Protein AF-A0A0Q3VGJ0-F1 (afdb_monomer)

Secondary structure (DSSP, 8-state):
-PPPEEE-TTT--EEETTSSEEE-TTT--EEEHHHHHHHHHHH-B--TT-TTHHHH-TTSBS--HHHHTSS--HHHHHHHHHHHH---HHHHHHHHHHHHGGG-

InterPro domains:
  IPR011011 Zinc finger, FYVE/PHD-type [SSF57903] (6-78)

Radius of gyration: 17.53 Å; Cα contacts (8 Å, |Δi|>4): 148; chains: 1; bounding box: 48×36×39 Å

pLDDT: mean 83.83, std 13.88, range [40.88, 96.5]

Sequence (104 aa):
MGIDYYSCEICNEAFPDVVHYGHCGNCESTLCGSCFDEMREKNGELGEGHHRASWYGEEAPNCCDLCDGTKLDLGEFVTFLVEKIGKPREEFEAEFKERMVIVE

Foldseek 3Di:
DDWDWDAQPVPRDIDTPPDDWFAALPPRGTHDNVQQVVLCVVQNFCAPPHPSCVPTHRSGRNGGCCRVVVDPDVVVVLVVCCVPVVDDSVVVVVVVVVVVVVVD

Structure (mmCIF, N/CA/C/O backbone):
data_AF-A0A0Q3VGJ0-F1
#
_entry.id   AF-A0A0Q3VGJ0-F1
#
loop_
_atom_site.group_PDB
_atom_site.id
_atom_site.type_symbol
_atom_site.label_atom_id
_atom_site.label_alt_id
_atom_site.label_comp_id
_atom_site.label_asym_id
_atom_site.label_entity_id
_atom_site.label_seq_id
_atom_site.pdbx_PDB_ins_code
_atom_site.Cartn_x
_atom_site.Cartn_y
_atom_site.Cartn_z
_atom_site.occupancy
_atom_site.B_iso_or_equiv
_atom_site.auth_seq_id
_atom_site.auth_comp_id
_atom_site.auth_asym_id
_atom_site.auth_atom_id
_atom_site.pdbx_PDB_model_num
ATOM 1 N N . MET A 1 1 ? 4.205 -27.807 -6.036 1.00 63.41 1 MET A N 1
ATOM 2 C CA . MET A 1 1 ? 4.497 -26.439 -5.565 1.00 63.41 1 MET A CA 1
ATOM 3 C C . MET A 1 1 ? 3.147 -25.781 -5.335 1.00 63.41 1 MET A C 1
ATOM 5 O O . MET A 1 1 ? 2.288 -25.960 -6.191 1.00 63.41 1 MET A O 1
ATOM 9 N N . GLY A 1 2 ? 2.909 -25.222 -4.145 1.00 82.56 2 GLY A N 1
ATOM 10 C CA . GLY A 1 2 ? 1.657 -24.524 -3.821 1.00 82.56 2 GLY A CA 1
ATOM 11 C C . GLY A 1 2 ? 1.633 -23.130 -4.447 1.00 82.56 2 GLY A C 1
ATOM 12 O O . GLY A 1 2 ? 2.673 -22.669 -4.904 1.00 82.56 2 GLY A O 1
ATOM 13 N N . ILE A 1 3 ? 0.452 -22.518 -4.504 1.00 85.94 3 ILE A N 1
ATOM 14 C CA . ILE A 1 3 ? 0.279 -21.097 -4.828 1.00 85.94 3 ILE A CA 1
ATOM 15 C C . ILE A 1 3 ? 0.086 -20.393 -3.491 1.00 85.94 3 ILE A C 1
ATOM 17 O O . ILE A 1 3 ? -0.825 -20.781 -2.749 1.00 85.94 3 ILE A O 1
ATOM 21 N N . ASP A 1 4 ? 0.931 -19.412 -3.194 1.00 92.62 4 ASP A N 1
ATOM 22 C CA . ASP A 1 4 ? 0.771 -18.579 -2.008 1.00 92.62 4 ASP A CA 1
ATOM 23 C C . ASP A 1 4 ? -0.146 -17.396 -2.342 1.00 92.62 4 ASP A C 1
ATOM 25 O O . ASP A 1 4 ? -0.324 -17.014 -3.499 1.00 92.62 4 ASP A O 1
ATOM 29 N N . TYR A 1 5 ? -0.808 -16.852 -1.325 1.00 94.00 5 TYR A N 1
ATOM 30 C CA . TYR A 1 5 ? -1.738 -15.738 -1.485 1.00 94.00 5 TYR A CA 1
ATOM 31 C C . TYR A 1 5 ? -1.311 -14.588 -0.586 1.00 94.00 5 TYR A C 1
ATOM 33 O O . TYR A 1 5 ? -0.973 -14.792 0.582 1.00 94.00 5 TYR A O 1
ATOM 41 N N . TYR A 1 6 ? -1.398 -13.381 -1.126 1.00 93.94 6 TYR A N 1
ATOM 42 C CA . TYR A 1 6 ? -1.216 -12.129 -0.410 1.00 93.94 6 TYR A CA 1
ATOM 43 C C . TYR A 1 6 ? -2.545 -11.389 -0.291 1.00 93.94 6 TYR A C 1
ATOM 45 O O . TYR A 1 6 ? -3.498 -11.671 -1.017 1.00 93.94 6 TYR A O 1
ATOM 53 N N . SER A 1 7 ? -2.604 -10.434 0.634 1.00 95.00 7 SER A N 1
ATOM 54 C CA . SER A 1 7 ? -3.717 -9.494 0.764 1.00 95.00 7 SER A CA 1
ATOM 55 C C . SER A 1 7 ? -3.232 -8.107 0.376 1.00 95.00 7 SER A C 1
ATOM 57 O O . SER A 1 7 ? -2.197 -7.662 0.864 1.00 95.00 7 SER A O 1
ATOM 59 N N . CYS A 1 8 ? -3.981 -7.417 -0.480 1.00 95.06 8 CYS A N 1
ATOM 60 C CA . CYS A 1 8 ? -3.710 -6.020 -0.790 1.00 95.06 8 CYS A CA 1
ATOM 61 C C . CYS A 1 8 ? -4.063 -5.156 0.421 1.00 95.06 8 CYS A C 1
ATOM 63 O O . CYS A 1 8 ? -5.201 -5.184 0.880 1.00 95.06 8 CYS A O 1
ATOM 65 N N . GLU A 1 9 ? -3.129 -4.353 0.915 1.00 92.50 9 GLU A N 1
ATOM 66 C CA . GLU A 1 9 ? -3.350 -3.490 2.087 1.00 92.50 9 GLU A CA 1
ATOM 67 C C . GLU A 1 9 ? -4.208 -2.254 1.768 1.00 92.50 9 GLU A C 1
ATOM 69 O O . GLU A 1 9 ? -4.668 -1.556 2.668 1.00 92.50 9 GLU A O 1
ATOM 74 N N . ILE A 1 10 ? -4.472 -1.993 0.482 1.00 92.69 10 ILE A N 1
ATOM 75 C CA . ILE A 1 10 ? -5.366 -0.915 0.051 1.00 92.69 10 ILE A CA 1
ATOM 76 C C . ILE A 1 10 ? -6.780 -1.442 -0.144 1.00 92.69 10 ILE A C 1
ATOM 78 O O . ILE A 1 10 ? -7.690 -0.990 0.545 1.00 92.69 10 ILE A O 1
ATOM 82 N N . CYS A 1 11 ? -7.021 -2.382 -1.060 1.00 92.75 11 CYS A N 1
ATOM 83 C CA . CYS A 1 11 ? -8.382 -2.856 -1.335 1.00 92.75 11 CYS A CA 1
ATOM 84 C C . CYS A 1 11 ? -8.847 -4.018 -0.438 1.00 92.75 11 CYS A C 1
ATOM 86 O O . CYS A 1 11 ? -10.036 -4.324 -0.445 1.00 92.75 11 CYS A O 1
ATOM 88 N N . ASN A 1 12 ? -7.959 -4.624 0.363 1.00 92.19 12 ASN A N 1
ATOM 89 C CA . ASN A 1 12 ? -8.215 -5.822 1.180 1.00 92.19 12 ASN A CA 1
ATOM 90 C C . ASN A 1 12 ? -8.614 -7.075 0.379 1.00 92.19 12 ASN A C 1
ATOM 92 O O . ASN A 1 12 ? -9.132 -8.037 0.948 1.00 92.19 12 ASN A O 1
ATOM 96 N N . GLU A 1 13 ? -8.373 -7.090 -0.934 1.00 93.31 13 GLU A N 1
ATOM 97 C CA . GLU A 1 13 ? -8.582 -8.280 -1.757 1.00 93.31 13 GLU A CA 1
ATOM 98 C C . GLU A 1 13 ? -7.383 -9.227 -1.669 1.00 93.31 13 GLU A C 1
ATOM 100 O O . GLU A 1 13 ? -6.225 -8.798 -1.667 1.00 93.31 13 GLU A O 1
ATOM 105 N N . ALA A 1 14 ? -7.673 -10.528 -1.631 1.00 94.81 14 ALA A N 1
ATOM 106 C CA . ALA A 1 14 ? -6.658 -11.567 -1.707 1.00 94.81 14 ALA A CA 1
ATOM 107 C C . ALA A 1 14 ? -6.292 -11.861 -3.168 1.00 94.81 14 ALA A C 1
ATOM 109 O O . ALA A 1 14 ? -7.174 -11.996 -4.018 1.00 94.81 14 ALA A O 1
ATOM 110 N N . PHE A 1 15 ? -5.003 -12.022 -3.453 1.00 93.81 15 PHE A N 1
ATOM 111 C CA . PHE A 1 15 ? -4.494 -12.330 -4.788 1.00 93.81 15 PHE A CA 1
ATOM 112 C C . PHE A 1 15 ? -3.318 -13.318 -4.716 1.00 93.81 15 PHE A C 1
ATOM 114 O O . PHE A 1 15 ? -2.620 -13.362 -3.702 1.00 93.81 15 PHE A O 1
ATOM 121 N N . PRO A 1 16 ? -3.107 -14.151 -5.749 1.00 92.94 16 PRO A N 1
ATOM 122 C CA . PRO A 1 16 ? -2.030 -15.136 -5.741 1.00 92.94 16 PRO A CA 1
ATOM 123 C C . PRO A 1 16 ? -0.658 -14.492 -6.008 1.00 92.94 16 PRO A C 1
ATOM 125 O O . PRO A 1 16 ? -0.546 -13.548 -6.782 1.00 92.94 16 PRO A O 1
ATOM 128 N N . ASP A 1 17 ? 0.405 -15.041 -5.429 1.00 90.06 17 ASP A N 1
ATOM 129 C CA . ASP A 1 17 ? 1.793 -14.568 -5.574 1.00 90.06 17 ASP A CA 1
ATOM 130 C C . ASP A 1 17 ? 2.359 -14.662 -7.004 1.00 90.06 17 ASP A C 1
ATOM 132 O O . ASP A 1 17 ? 3.400 -14.092 -7.315 1.00 90.06 17 ASP A O 1
ATOM 136 N N . VAL A 1 18 ? 1.668 -15.371 -7.897 1.00 90.94 18 VAL A N 1
ATOM 137 C CA . VAL A 1 18 ? 2.069 -15.545 -9.300 1.00 90.94 18 VAL A CA 1
ATOM 138 C C . VAL A 1 18 ? 1.533 -14.469 -10.252 1.00 90.94 18 VAL A C 1
ATOM 140 O O . VAL A 1 18 ? 1.844 -14.521 -11.443 1.00 90.94 18 VAL A O 1
ATOM 143 N N . VAL A 1 19 ? 0.685 -13.541 -9.789 1.00 91.38 19 VAL A N 1
ATOM 144 C CA . VAL A 1 19 ? 0.162 -12.454 -10.643 1.00 91.38 19 VAL A CA 1
ATOM 145 C C . VAL A 1 19 ? 1.019 -11.192 -10.562 1.00 91.38 19 VAL A C 1
ATOM 147 O O . VAL A 1 19 ? 1.970 -11.124 -9.798 1.00 91.38 19 VAL A O 1
ATOM 150 N N . HIS A 1 20 ? 0.693 -10.183 -11.371 1.00 93.56 20 HIS A N 1
ATOM 151 C CA . HIS A 1 20 ? 1.269 -8.845 -11.237 1.00 93.56 20 HIS A CA 1
ATOM 152 C C . HIS A 1 20 ? 0.866 -8.226 -9.894 1.00 93.56 20 HIS A C 1
ATOM 154 O O . HIS A 1 20 ? -0.325 -8.138 -9.581 1.00 93.56 20 HIS A O 1
ATOM 160 N N . TYR A 1 21 ? 1.857 -7.811 -9.111 1.00 94.56 21 TYR A N 1
ATOM 161 C CA . TYR A 1 21 ? 1.700 -7.109 -7.842 1.00 94.56 21 TYR A CA 1
ATOM 162 C C . TYR A 1 21 ? 2.984 -6.334 -7.526 1.00 94.56 21 TYR A C 1
ATOM 164 O O . TYR A 1 21 ? 4.012 -6.533 -8.174 1.00 94.56 21 TYR A O 1
ATOM 172 N N . GLY A 1 22 ? 2.940 -5.465 -6.521 1.00 94.38 22 GLY A N 1
ATOM 173 C CA . GLY A 1 22 ? 4.128 -4.744 -6.077 1.00 94.38 22 GLY A CA 1
ATOM 174 C C . GLY A 1 22 ? 3.978 -4.157 -4.682 1.00 94.38 22 GLY A C 1
ATOM 175 O O . GLY A 1 22 ? 3.035 -4.472 -3.954 1.00 94.38 22 GLY A O 1
ATOM 176 N N . HIS A 1 23 ? 4.919 -3.295 -4.309 1.00 95.69 23 HIS A N 1
ATOM 177 C CA . HIS A 1 23 ? 4.972 -2.673 -2.988 1.00 95.69 23 HIS A CA 1
ATOM 178 C C . HIS A 1 23 ? 4.934 -1.152 -3.085 1.00 95.69 23 HIS A C 1
ATOM 180 O O . HIS A 1 23 ? 5.420 -0.559 -4.047 1.00 95.69 23 HIS A O 1
ATOM 186 N N . CYS A 1 24 ? 4.392 -0.508 -2.054 1.00 95.31 24 CYS A N 1
ATOM 187 C CA . CYS A 1 24 ? 4.531 0.931 -1.879 1.00 95.31 24 CYS A CA 1
ATOM 188 C C . CYS A 1 24 ? 6.000 1.301 -1.615 1.00 95.31 24 CYS A C 1
ATOM 190 O O . CYS A 1 24 ? 6.597 0.813 -0.653 1.00 95.31 24 CYS A O 1
ATOM 192 N N . GLY A 1 25 ? 6.555 2.235 -2.392 1.00 94.44 25 GLY A N 1
ATOM 193 C CA . GLY A 1 25 ? 7.935 2.706 -2.242 1.00 94.44 25 GLY A CA 1
ATOM 194 C C . GLY A 1 25 ? 8.223 3.463 -0.936 1.00 94.44 25 GLY A C 1
ATOM 195 O O . GLY A 1 25 ? 9.386 3.742 -0.629 1.00 94.44 25 GLY A O 1
ATOM 196 N N . ASN A 1 26 ? 7.182 3.787 -0.156 1.00 93.44 26 ASN A N 1
ATOM 197 C CA . ASN A 1 26 ? 7.298 4.496 1.116 1.00 93.44 26 ASN A CA 1
ATOM 198 C C . ASN A 1 26 ? 7.077 3.616 2.360 1.00 93.44 26 ASN A C 1
ATOM 200 O O . ASN A 1 26 ? 7.911 3.642 3.268 1.00 93.44 26 ASN A O 1
ATOM 204 N N . CYS A 1 27 ? 5.981 2.856 2.423 1.00 92.75 27 CYS A N 1
ATOM 205 C CA . CYS A 1 27 ? 5.591 2.084 3.614 1.00 92.75 27 CYS A CA 1
ATOM 206 C C . CYS A 1 27 ? 5.680 0.564 3.444 1.00 92.75 27 CYS A C 1
ATOM 208 O O . CYS A 1 27 ? 5.290 -0.153 4.355 1.00 92.75 27 CYS A O 1
ATOM 210 N N . GLU A 1 28 ? 6.163 0.074 2.297 1.00 93.38 28 GLU A N 1
ATOM 211 C CA . GLU A 1 28 ? 6.304 -1.360 1.979 1.00 93.38 28 GLU A CA 1
ATOM 212 C C . GLU A 1 28 ? 4.990 -2.142 1.839 1.00 93.38 28 GLU A C 1
ATOM 214 O O . GLU A 1 28 ? 5.023 -3.327 1.505 1.00 93.38 28 GLU A O 1
ATOM 219 N N . SER A 1 29 ? 3.842 -1.480 2.021 1.00 93.81 29 SER A N 1
ATOM 220 C CA . SER A 1 29 ? 2.526 -2.103 1.897 1.00 93.81 29 SER A CA 1
ATOM 221 C C . SER A 1 29 ? 2.382 -2.885 0.600 1.00 93.81 29 SER A C 1
ATOM 223 O O . SER A 1 29 ? 2.746 -2.400 -0.477 1.00 93.81 29 SER A O 1
ATOM 225 N N . THR A 1 30 ? 1.818 -4.081 0.715 1.00 95.12 30 THR A N 1
ATOM 226 C CA . THR A 1 30 ? 1.601 -4.997 -0.404 1.00 95.12 30 THR A CA 1
ATOM 227 C C . THR A 1 30 ? 0.388 -4.559 -1.220 1.00 95.12 30 THR A C 1
ATOM 229 O O . THR A 1 30 ? -0.712 -4.397 -0.687 1.00 95.12 30 THR A O 1
ATOM 232 N N . LEU A 1 31 ? 0.576 -4.368 -2.527 1.00 95.75 31 LEU A N 1
ATOM 233 C CA . LEU A 1 31 ? -0.436 -3.866 -3.456 1.00 95.75 31 LEU A CA 1
ATOM 234 C C . LEU A 1 31 ? -0.733 -4.923 -4.521 1.00 95.75 31 LEU A C 1
ATOM 236 O O . LEU A 1 31 ? 0.185 -5.396 -5.189 1.00 95.75 31 LEU A O 1
ATOM 240 N N . CYS A 1 32 ? -2.010 -5.257 -4.729 1.00 96.50 32 CYS A N 1
ATOM 241 C CA . CYS A 1 32 ? -2.405 -6.024 -5.913 1.00 96.50 32 CYS A CA 1
ATOM 242 C C . CYS A 1 32 ? -2.104 -5.223 -7.190 1.00 96.50 32 CYS A C 1
ATOM 244 O O . CYS A 1 32 ? -2.024 -3.995 -7.140 1.00 96.50 32 CYS A O 1
ATOM 246 N N . GLY A 1 33 ? -1.984 -5.895 -8.338 1.00 95.94 33 GLY A N 1
ATOM 247 C CA . GLY A 1 33 ? -1.608 -5.247 -9.601 1.00 95.94 33 GLY A CA 1
ATOM 248 C C . GLY A 1 33 ? -2.442 -4.012 -9.959 1.00 95.94 33 GLY A C 1
ATOM 249 O O . GLY A 1 33 ? -1.879 -2.992 -10.335 1.00 95.94 33 GLY A O 1
ATOM 250 N N . SER A 1 34 ? -3.764 -4.048 -9.752 1.00 96.06 34 SER A N 1
ATOM 251 C CA . SER A 1 34 ? -4.628 -2.892 -10.032 1.00 96.06 34 SER A CA 1
ATOM 252 C C . SER A 1 34 ? -4.325 -1.694 -9.131 1.00 96.06 34 SER A C 1
ATOM 254 O O . SER A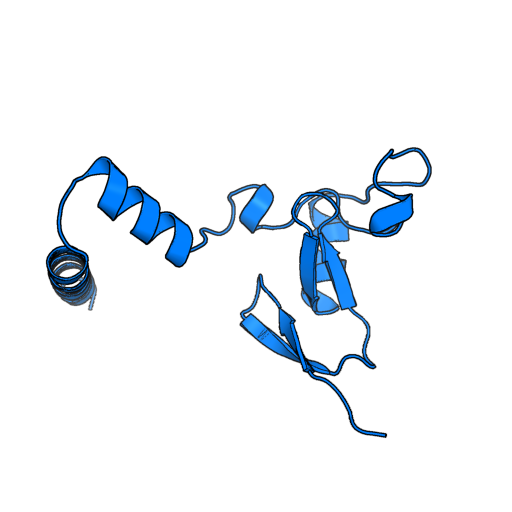 1 34 ? -4.181 -0.583 -9.630 1.00 96.06 34 SER A O 1
ATOM 256 N N . CYS A 1 35 ? -4.186 -1.909 -7.817 1.00 96.06 35 CYS A N 1
ATOM 257 C CA . CYS A 1 35 ? -3.831 -0.833 -6.891 1.00 96.06 35 CYS A CA 1
ATOM 258 C C . CYS A 1 35 ? -2.395 -0.351 -7.116 1.00 96.06 35 CYS A C 1
ATOM 260 O O . CYS A 1 35 ? -2.121 0.831 -6.954 1.00 96.06 35 CYS A O 1
ATOM 262 N N . PHE A 1 36 ? -1.474 -1.240 -7.485 1.00 96.50 36 PHE A N 1
ATOM 263 C CA . PHE A 1 36 ? -0.100 -0.868 -7.800 1.00 96.50 36 PHE A CA 1
ATOM 264 C C . PHE A 1 36 ? -0.047 0.095 -8.992 1.00 96.50 36 PHE A C 1
ATOM 266 O O . PHE A 1 36 ? 0.536 1.172 -8.877 1.00 96.50 36 PHE A O 1
ATOM 273 N N . ASP A 1 37 ? -0.715 -0.250 -10.094 1.00 96.44 37 ASP A N 1
ATOM 274 C CA . ASP A 1 37 ? -0.740 0.570 -11.307 1.00 96.44 37 ASP A CA 1
ATOM 275 C C . ASP A 1 37 ? -1.471 1.906 -11.079 1.00 96.44 37 ASP A C 1
ATOM 277 O O . ASP A 1 37 ? -0.971 2.959 -11.476 1.00 96.44 37 ASP A O 1
ATOM 281 N N . GLU A 1 38 ? -2.600 1.893 -10.361 1.00 95.94 38 GLU A N 1
ATOM 282 C CA . GLU A 1 38 ? -3.339 3.112 -10.007 1.00 95.94 38 GLU A CA 1
ATOM 283 C C . GLU A 1 38 ? -2.490 4.065 -9.154 1.00 95.94 38 GLU A C 1
ATOM 285 O O . GLU A 1 38 ? -2.437 5.267 -9.419 1.00 95.94 38 GLU A O 1
ATOM 290 N N . MET A 1 39 ? -1.770 3.543 -8.155 1.00 95.50 39 MET A N 1
ATOM 291 C CA . MET A 1 39 ? -0.900 4.368 -7.314 1.00 95.50 39 MET A CA 1
ATOM 292 C C . MET A 1 39 ? 0.307 4.902 -8.087 1.00 95.50 39 MET A C 1
ATOM 294 O O . MET A 1 39 ? 0.726 6.029 -7.831 1.00 95.50 39 MET A O 1
ATOM 298 N N . ARG A 1 40 ? 0.860 4.142 -9.042 1.00 95.69 40 ARG A N 1
ATOM 299 C CA . ARG A 1 40 ? 1.933 4.637 -9.923 1.00 95.69 40 ARG A CA 1
ATOM 300 C C . ARG A 1 40 ? 1.457 5.809 -10.762 1.00 95.69 40 ARG A C 1
ATOM 302 O O . ARG A 1 40 ? 2.157 6.813 -10.859 1.00 95.69 40 ARG A O 1
ATOM 309 N N . GLU A 1 41 ? 0.261 5.703 -11.333 1.00 95.69 41 GLU A N 1
ATOM 310 C CA . GLU A 1 41 ? -0.331 6.775 -12.131 1.00 95.69 41 GLU A CA 1
ATOM 311 C C . GLU A 1 41 ? -0.652 8.007 -11.271 1.00 95.69 41 GLU A C 1
ATOM 313 O O . GLU A 1 41 ? -0.337 9.135 -11.653 1.00 95.69 41 GLU A O 1
ATOM 318 N N . LYS A 1 42 ? -1.230 7.796 -10.083 1.00 94.81 42 LYS A N 1
ATOM 319 C CA . LYS A 1 42 ? -1.644 8.865 -9.163 1.00 94.81 42 LYS A CA 1
ATOM 320 C C . LYS A 1 42 ? -0.457 9.594 -8.527 1.00 94.81 42 LYS A C 1
ATOM 322 O O . LYS A 1 42 ? -0.426 10.824 -8.509 1.00 94.81 42 LYS A O 1
ATOM 327 N N . ASN A 1 43 ? 0.498 8.841 -7.983 1.00 93.88 43 ASN A N 1
ATOM 328 C CA . ASN A 1 43 ? 1.548 9.347 -7.093 1.00 93.88 43 ASN A CA 1
ATOM 329 C C . ASN A 1 43 ? 2.944 9.350 -7.740 1.00 93.88 43 ASN A C 1
ATOM 331 O O . ASN A 1 43 ? 3.925 9.779 -7.123 1.00 93.88 43 ASN A O 1
ATOM 335 N N . GLY A 1 44 ? 3.046 8.901 -8.991 1.00 94.00 44 GLY A N 1
ATOM 336 C CA . GLY A 1 44 ? 4.311 8.741 -9.694 1.00 94.00 44 GLY A CA 1
ATOM 337 C C . GLY A 1 44 ? 5.152 7.598 -9.132 1.00 94.00 44 GLY A C 1
ATOM 338 O O . GLY A 1 44 ? 4.854 7.010 -8.092 1.00 94.00 44 GLY A O 1
ATOM 339 N N . GLU A 1 45 ? 6.251 7.319 -9.816 1.00 96.38 45 GLU A N 1
ATOM 340 C CA . GLU A 1 45 ? 7.185 6.240 -9.491 1.00 96.38 45 GLU A CA 1
ATOM 341 C C . GLU A 1 45 ? 8.417 6.773 -8.750 1.00 96.38 45 GLU A C 1
ATOM 343 O O . GLU A 1 45 ? 8.740 7.961 -8.856 1.00 96.38 45 GLU A O 1
AT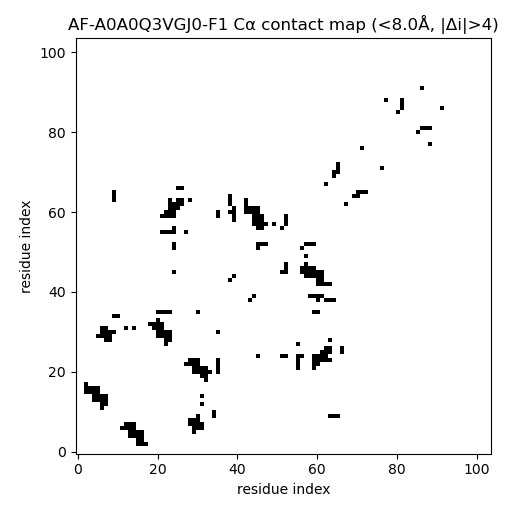OM 348 N N . LEU A 1 46 ? 9.119 5.898 -8.023 1.00 94.06 46 LEU A N 1
ATOM 349 C CA . LEU A 1 46 ? 10.385 6.228 -7.359 1.00 94.06 46 LEU A CA 1
ATOM 350 C C . LEU A 1 46 ? 11.445 6.703 -8.370 1.00 94.06 46 LEU A C 1
ATOM 352 O O . LEU A 1 46 ? 12.126 7.705 -8.145 1.00 94.06 46 LEU A O 1
ATOM 356 N N . GLY A 1 47 ? 11.581 5.981 -9.482 1.00 92.06 47 GLY A N 1
ATOM 357 C CA . GLY A 1 47 ? 12.598 6.188 -10.509 1.00 92.06 47 GLY A CA 1
ATOM 358 C C . GLY A 1 47 ? 14.000 5.682 -10.135 1.00 92.06 47 GLY A C 1
ATOM 359 O O . GLY A 1 47 ? 14.333 5.478 -8.967 1.00 92.06 47 GLY A O 1
ATOM 360 N N . GLU A 1 48 ? 14.849 5.525 -11.156 1.00 87.06 48 GLU A N 1
ATOM 361 C CA . GLU A 1 48 ? 16.211 4.951 -11.089 1.00 87.06 48 GLU A CA 1
ATOM 362 C C . GLU A 1 48 ? 17.134 5.630 -10.061 1.00 87.06 48 GLU A C 1
ATOM 364 O O . GLU A 1 48 ? 17.969 4.994 -9.420 1.00 87.06 48 GLU A O 1
ATOM 369 N N . GLY A 1 49 ? 16.971 6.940 -9.855 1.00 87.88 49 GLY A N 1
ATOM 370 C CA . GLY A 1 49 ? 17.816 7.723 -8.950 1.00 87.88 49 GLY A CA 1
ATOM 371 C C . GLY A 1 49 ? 17.424 7.658 -7.472 1.00 87.88 49 GLY A C 1
ATOM 372 O O . GLY A 1 49 ? 18.119 8.241 -6.634 1.00 87.88 49 GLY A O 1
ATOM 373 N N . HIS A 1 50 ? 16.308 7.014 -7.123 1.00 91.50 50 HIS A N 1
ATOM 374 C CA . HIS A 1 50 ? 15.807 7.049 -5.756 1.00 91.50 50 HIS A CA 1
ATOM 375 C C . HIS A 1 50 ? 16.522 6.030 -4.863 1.00 91.50 50 HIS A C 1
ATOM 377 O O . HIS A 1 50 ? 16.631 4.851 -5.183 1.00 91.50 50 HIS A O 1
ATOM 383 N N . HIS A 1 51 ? 16.947 6.462 -3.673 1.00 92.62 51 HIS A N 1
ATOM 384 C CA . HIS A 1 51 ? 17.690 5.622 -2.722 1.00 92.62 51 HIS A CA 1
ATOM 385 C C . HIS A 1 51 ? 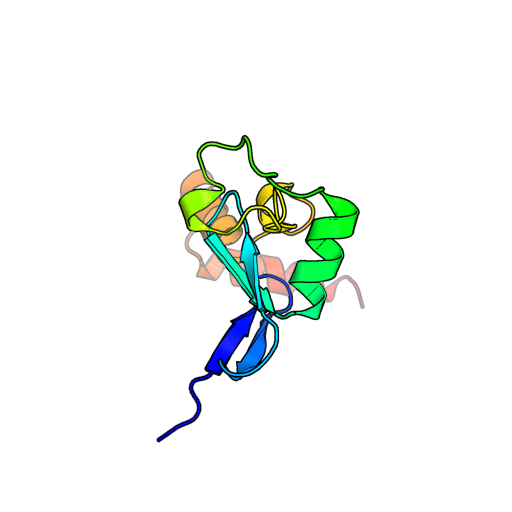16.963 4.328 -2.301 1.00 92.62 51 HIS A C 1
ATOM 387 O O . HIS A 1 51 ? 17.614 3.380 -1.868 1.00 92.62 51 HIS A O 1
ATOM 393 N N . ARG A 1 52 ? 15.629 4.285 -2.430 1.00 90.12 52 ARG A N 1
ATOM 394 C CA . ARG A 1 52 ? 14.788 3.107 -2.137 1.00 90.12 52 ARG A CA 1
ATOM 395 C C . ARG A 1 52 ? 14.424 2.274 -3.370 1.00 90.12 52 ARG A C 1
ATOM 397 O O . ARG A 1 52 ? 13.826 1.215 -3.218 1.00 90.12 52 ARG A O 1
ATOM 404 N N . ALA A 1 53 ? 14.786 2.710 -4.577 1.00 90.25 53 ALA A N 1
ATOM 405 C CA . ALA A 1 53 ? 14.457 1.987 -5.806 1.00 90.25 53 ALA A CA 1
ATOM 406 C C . ALA A 1 53 ? 15.096 0.590 -5.850 1.00 90.25 53 ALA A C 1
ATOM 408 O O . ALA A 1 53 ? 14.490 -0.352 -6.343 1.00 90.25 53 ALA A O 1
ATOM 409 N N . SER A 1 54 ? 16.272 0.411 -5.240 1.00 89.62 54 SER A N 1
ATOM 410 C CA . SER A 1 54 ? 16.913 -0.906 -5.124 1.00 89.62 54 SER A CA 1
ATOM 411 C C . SER A 1 54 ? 16.185 -1.885 -4.193 1.00 89.62 54 SER A C 1
ATOM 413 O O . SER A 1 54 ? 16.507 -3.070 -4.205 1.00 89.62 54 SER A O 1
ATOM 415 N N . TRP A 1 55 ? 15.228 -1.408 -3.391 1.00 89.00 55 TRP A N 1
ATOM 416 C CA . TRP A 1 55 ? 14.481 -2.214 -2.424 1.00 89.00 55 TRP A CA 1
ATOM 417 C C . TRP A 1 55 ? 13.114 -2.617 -2.976 1.00 89.00 55 TRP A C 1
ATOM 419 O O . TRP A 1 55 ? 12.713 -3.763 -2.811 1.00 89.00 55 TRP A O 1
ATOM 429 N N . TYR A 1 56 ? 12.421 -1.689 -3.644 1.00 89.88 56 TYR A N 1
ATOM 430 C CA . TYR A 1 56 ? 11.037 -1.897 -4.096 1.00 89.88 56 TYR A CA 1
ATOM 431 C C . TYR A 1 56 ? 10.865 -1.889 -5.617 1.00 89.88 56 TYR A C 1
ATOM 433 O O . TYR A 1 56 ? 9.788 -2.213 -6.104 1.00 89.88 56 TYR A O 1
ATOM 441 N N . GLY A 1 57 ? 11.909 -1.534 -6.363 1.00 90.69 57 GLY A N 1
ATOM 442 C CA . GLY A 1 57 ? 11.850 -1.294 -7.800 1.00 90.69 57 GLY A CA 1
ATOM 443 C C . GLY A 1 57 ? 11.707 0.190 -8.134 1.00 90.69 57 GLY A C 1
ATOM 444 O O . GLY A 1 57 ? 11.107 0.971 -7.396 1.00 90.69 57 GLY A O 1
ATOM 44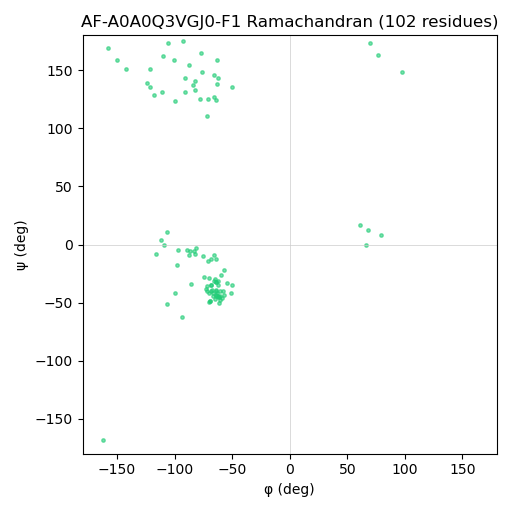5 N N . GLU A 1 58 ? 12.273 0.585 -9.270 1.00 94.00 58 GLU A N 1
ATOM 446 C CA . GLU A 1 58 ? 12.191 1.955 -9.799 1.00 94.00 58 GLU A CA 1
ATOM 447 C C . GLU A 1 58 ? 10.753 2.337 -10.150 1.00 94.00 58 GLU A C 1
ATOM 449 O O . GLU A 1 58 ? 10.355 3.484 -9.987 1.00 94.00 58 GLU A O 1
ATOM 454 N N . GLU A 1 59 ? 9.973 1.345 -10.571 1.00 93.50 59 GLU A N 1
ATOM 455 C CA . GLU A 1 59 ? 8.561 1.452 -10.922 1.00 93.50 59 GLU A CA 1
ATOM 456 C C . GLU A 1 59 ? 7.620 1.421 -9.713 1.00 93.50 59 GLU A C 1
ATOM 458 O O . GLU A 1 59 ? 6.410 1.548 -9.879 1.00 93.50 59 GLU A O 1
ATOM 463 N N . ALA A 1 60 ? 8.136 1.247 -8.492 1.00 94.69 60 ALA A N 1
ATOM 464 C CA . ALA A 1 60 ? 7.295 1.306 -7.306 1.00 94.69 60 ALA A CA 1
ATOM 465 C C . ALA A 1 60 ? 6.681 2.708 -7.166 1.00 94.69 60 ALA A C 1
ATOM 467 O O . ALA A 1 60 ? 7.389 3.705 -7.348 1.00 94.69 60 ALA A O 1
ATOM 468 N N . PRO A 1 61 ? 5.391 2.821 -6.807 1.00 96.19 61 PRO A N 1
ATOM 469 C CA . PRO A 1 61 ? 4.777 4.114 -6.567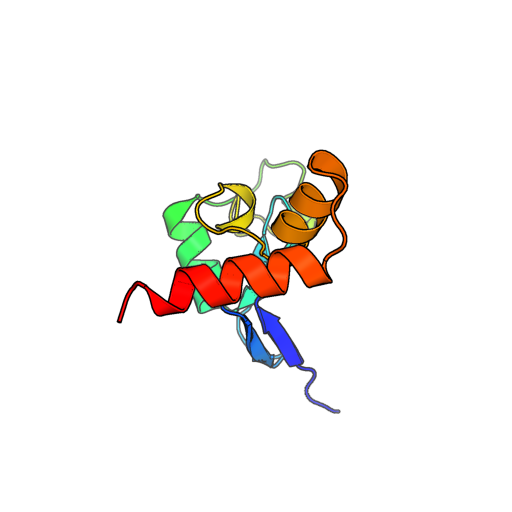 1.00 96.19 61 PRO A CA 1
ATOM 470 C C . PRO A 1 61 ? 5.457 4.822 -5.391 1.00 96.19 61 PRO A C 1
ATOM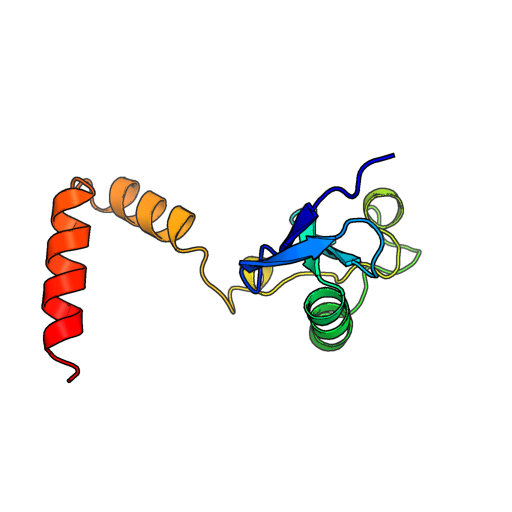 472 O O . PRO A 1 61 ? 5.806 4.182 -4.393 1.00 96.19 61 PRO A O 1
ATOM 475 N N . ASN A 1 62 ? 5.599 6.148 -5.472 1.00 94.06 62 ASN A N 1
ATOM 476 C CA . ASN A 1 62 ? 6.197 6.953 -4.401 1.00 94.06 62 ASN A CA 1
ATOM 477 C C . ASN A 1 62 ? 5.451 6.789 -3.074 1.00 94.06 62 ASN A C 1
ATOM 479 O O . ASN A 1 62 ? 6.075 6.711 -2.019 1.00 94.06 62 ASN A O 1
ATOM 483 N N . CYS A 1 63 ? 4.121 6.733 -3.120 1.00 94.25 63 CYS A N 1
ATOM 484 C CA . CYS A 1 63 ? 3.262 6.520 -1.962 1.00 94.25 63 CYS A CA 1
ATOM 485 C C . CYS A 1 63 ? 1.961 5.802 -2.356 1.00 94.25 63 CYS A C 1
ATOM 487 O O . CYS A 1 63 ? 1.553 5.816 -3.517 1.00 94.25 63 CYS A O 1
ATOM 489 N N . CYS A 1 64 ? 1.310 5.170 -1.380 1.00 93.12 64 CYS A N 1
ATOM 490 C CA . CYS A 1 64 ? -0.025 4.575 -1.500 1.00 93.12 64 CYS A CA 1
ATOM 491 C C . CYS A 1 64 ? -1.074 5.432 -0.769 1.00 93.12 64 CYS A C 1
ATOM 493 O O . CYS A 1 64 ? -0.708 6.354 -0.037 1.00 93.12 64 CYS A O 1
ATOM 495 N N . ASP A 1 65 ? -2.361 5.093 -0.890 1.00 90.88 65 ASP A N 1
ATOM 496 C CA . ASP A 1 65 ? -3.448 5.855 -0.247 1.00 90.88 65 ASP A CA 1
ATOM 497 C C . ASP A 1 65 ? -3.348 5.941 1.287 1.00 90.88 65 ASP A C 1
ATOM 499 O O . ASP A 1 65 ? -3.870 6.875 1.895 1.00 90.88 65 ASP A O 1
ATOM 503 N N . LEU A 1 66 ? -2.695 4.968 1.934 1.00 89.31 66 LEU A N 1
ATOM 504 C CA . LEU A 1 66 ? -2.425 5.031 3.376 1.00 89.31 66 LEU A CA 1
ATOM 505 C C . LEU A 1 66 ? -1.336 6.067 3.689 1.00 89.31 66 LEU A C 1
ATOM 507 O O . LEU A 1 66 ? -1.429 6.803 4.665 1.00 89.31 66 LEU A O 1
ATOM 511 N N . CYS A 1 67 ? -0.313 6.157 2.835 1.00 90.69 67 CYS A N 1
ATOM 512 C CA . CYS A 1 67 ? 0.790 7.107 2.992 1.00 90.69 67 CYS A CA 1
ATOM 513 C C . CYS A 1 67 ? 0.380 8.550 2.702 1.00 90.69 67 CYS A C 1
ATOM 515 O O . CYS A 1 67 ? 0.862 9.463 3.367 1.00 90.69 67 CYS A O 1
ATOM 517 N N . ASP A 1 68 ? -0.443 8.765 1.675 1.00 87.50 68 ASP A N 1
ATOM 518 C CA . ASP A 1 68 ? -0.896 10.106 1.297 1.00 87.50 68 ASP A CA 1
ATOM 519 C C . ASP A 1 68 ? -2.089 10.595 2.145 1.00 87.50 68 ASP A C 1
ATOM 521 O O . ASP A 1 68 ? -2.447 11.773 2.094 1.00 87.50 68 ASP A O 1
ATOM 525 N N . GLY A 1 69 ? -2.665 9.710 2.969 1.00 82.31 69 GLY A N 1
ATOM 526 C CA . GLY A 1 69 ? -3.774 10.010 3.871 1.00 82.31 69 GLY A CA 1
ATOM 527 C C . GLY A 1 69 ? -5.145 10.048 3.193 1.00 82.31 69 GLY A C 1
ATOM 528 O O . GLY A 1 69 ? -6.123 10.431 3.837 1.00 82.31 69 GLY A O 1
ATOM 529 N N . THR A 1 70 ? -5.251 9.649 1.921 1.00 84.56 70 THR A N 1
ATOM 530 C CA . THR A 1 70 ? -6.538 9.500 1.217 1.00 84.56 70 THR A CA 1
ATOM 531 C C . THR A 1 70 ? -7.369 8.379 1.838 1.00 84.56 70 THR A C 1
ATOM 533 O O . THR A 1 70 ? -8.599 8.454 1.864 1.00 84.56 70 THR A O 1
ATOM 536 N N . LYS A 1 71 ? -6.707 7.350 2.375 1.00 82.62 71 LYS A N 1
ATOM 537 C CA . LYS A 1 71 ? -7.339 6.237 3.077 1.00 82.62 71 LYS A CA 1
ATOM 538 C C . LYS A 1 71 ? -6.807 6.140 4.500 1.00 82.62 71 LYS A C 1
ATOM 540 O O . LYS A 1 71 ? -5.611 6.234 4.741 1.00 82.62 71 LYS A O 1
ATOM 545 N N . LEU A 1 72 ? -7.721 5.949 5.447 1.00 76.69 72 LEU A N 1
ATOM 546 C CA . LEU A 1 72 ? -7.379 5.721 6.846 1.00 76.69 72 LEU A CA 1
ATOM 547 C C . LEU A 1 72 ? -7.231 4.224 7.101 1.00 76.69 72 LEU A C 1
ATOM 549 O O . LEU A 1 72 ? -8.140 3.451 6.788 1.00 76.69 72 LEU A O 1
ATOM 553 N N . ASP A 1 73 ? -6.131 3.839 7.742 1.00 74.25 73 ASP A N 1
ATOM 554 C CA . ASP A 1 73 ? -6.053 2.549 8.414 1.00 74.25 73 ASP A CA 1
ATOM 555 C C . ASP A 1 73 ? -6.936 2.609 9.669 1.00 74.25 73 ASP A C 1
ATOM 557 O O . ASP A 1 73 ? -6.665 3.341 10.625 1.00 74.25 73 ASP A O 1
ATOM 561 N N . LEU A 1 74 ? -8.046 1.869 9.654 1.00 72.44 74 LEU A N 1
ATOM 562 C CA . LEU A 1 74 ? -8.992 1.854 10.769 1.00 72.44 74 LEU A CA 1
ATOM 563 C C . LEU A 1 74 ? -8.378 1.254 12.043 1.00 72.44 74 LEU A C 1
ATOM 565 O O . LEU A 1 74 ? -8.773 1.643 13.140 1.00 72.44 74 LEU A O 1
ATOM 569 N N . GLY A 1 75 ? -7.431 0.323 11.921 1.00 72.50 75 GLY A N 1
ATOM 570 C CA . GLY A 1 75 ? -6.739 -0.286 13.054 1.00 72.50 75 GLY A CA 1
ATOM 571 C C . GLY A 1 75 ? -5.812 0.705 13.753 1.00 72.50 75 GLY A C 1
ATOM 572 O O . GLY A 1 75 ? -5.894 0.868 14.976 1.00 72.50 75 GLY A O 1
ATOM 573 N N . GLU A 1 76 ? -4.986 1.421 12.989 1.00 73.12 76 GLU A N 1
ATOM 574 C CA . GLU A 1 76 ? -4.153 2.505 13.521 1.00 73.12 76 GLU A CA 1
ATOM 575 C C . GLU A 1 76 ? -5.008 3.649 14.061 1.00 73.12 76 GLU A C 1
ATOM 577 O O . GLU A 1 76 ? -4.731 4.170 15.140 1.00 73.12 76 GLU A O 1
ATOM 582 N N . PHE A 1 77 ? -6.097 3.999 13.374 1.00 76.44 77 PHE A N 1
ATOM 583 C CA . PHE A 1 77 ? -7.008 5.042 13.830 1.00 76.44 77 PHE A CA 1
ATOM 584 C C . PHE A 1 77 ? -7.670 4.690 15.168 1.00 76.44 77 PHE A C 1
ATOM 586 O O . PHE A 1 77 ? -7.699 5.514 16.082 1.00 76.44 77 PHE A O 1
ATOM 593 N N . VAL A 1 78 ? -8.156 3.456 15.332 1.00 75.62 78 VAL A N 1
ATOM 594 C CA . VAL A 1 78 ? -8.709 2.985 16.612 1.00 75.62 78 VAL A CA 1
ATOM 595 C C . VAL A 1 78 ? -7.634 2.975 17.697 1.00 75.62 78 VAL A C 1
ATOM 597 O O . VAL A 1 78 ? -7.903 3.410 18.816 1.00 75.62 78 VAL A O 1
ATOM 600 N N . THR A 1 79 ? -6.416 2.537 17.377 1.00 76.31 79 THR A N 1
ATOM 601 C CA . THR A 1 79 ? -5.288 2.547 18.323 1.00 76.31 79 THR A CA 1
ATOM 602 C C . THR A 1 79 ? -4.978 3.971 18.781 1.00 76.31 79 THR A C 1
ATOM 604 O O . THR A 1 79 ? -4.935 4.237 19.982 1.00 76.31 79 THR A O 1
ATOM 607 N N . PHE A 1 80 ? -4.889 4.915 17.843 1.00 73.94 80 PHE A N 1
ATOM 608 C CA . PH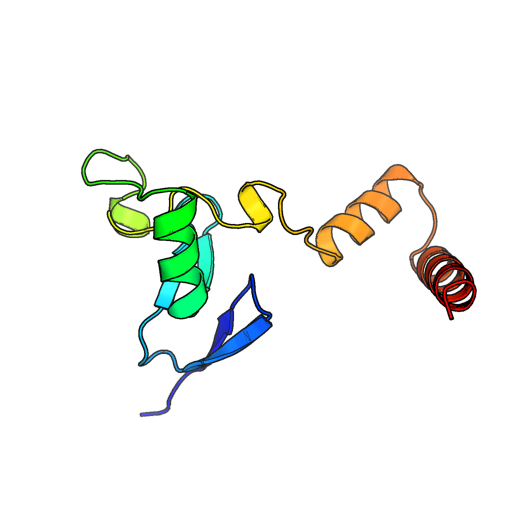E A 1 80 ? -4.710 6.335 18.125 1.00 73.94 80 PHE A CA 1
ATOM 609 C C . PHE A 1 80 ? -5.824 6.896 19.021 1.00 73.94 80 PHE A C 1
ATOM 611 O O . PHE A 1 80 ? -5.543 7.631 19.971 1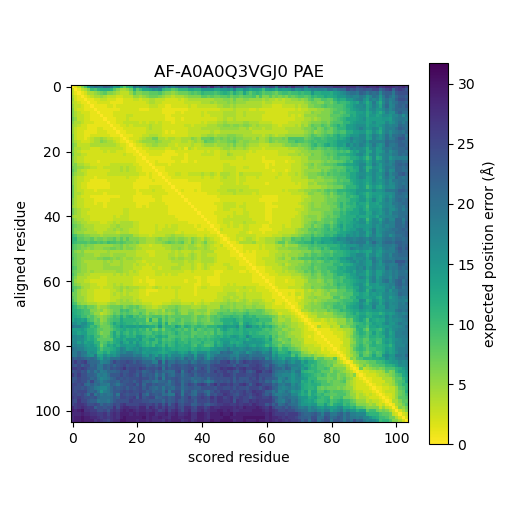.00 73.94 80 PHE A O 1
ATOM 618 N N . LEU A 1 81 ? -7.089 6.546 18.760 1.00 71.25 81 LEU A N 1
ATOM 619 C CA . LEU A 1 81 ? -8.221 6.984 19.582 1.00 71.25 81 LEU A CA 1
ATOM 620 C C . LEU A 1 81 ? -8.143 6.427 21.007 1.00 71.25 81 LEU A C 1
ATOM 622 O O . LEU A 1 81 ? -8.347 7.179 21.961 1.00 71.25 81 LEU A O 1
ATOM 626 N N . VAL A 1 82 ? -7.808 5.145 21.167 1.00 74.00 82 VAL A N 1
ATOM 627 C CA . VAL A 1 82 ? -7.628 4.518 22.486 1.00 74.00 82 VAL A CA 1
ATOM 628 C C . VAL A 1 82 ? -6.491 5.198 23.253 1.00 74.00 82 VAL A C 1
ATOM 630 O O . VAL A 1 82 ? -6.671 5.559 24.416 1.00 74.00 82 VAL A O 1
ATOM 633 N N . GLU A 1 83 ? -5.354 5.453 22.604 1.00 73.44 83 GLU A N 1
ATOM 634 C CA . GLU A 1 83 ? -4.194 6.100 23.229 1.00 73.44 83 GLU A CA 1
ATOM 635 C C . GLU A 1 83 ? -4.445 7.565 23.610 1.00 73.44 83 GLU A C 1
ATOM 637 O O . GLU A 1 83 ? -3.987 8.020 24.660 1.00 73.44 83 GLU A O 1
ATOM 642 N N . LYS A 1 84 ? -5.159 8.331 22.775 1.00 68.38 84 LYS A N 1
ATOM 643 C CA . LYS A 1 84 ? -5.383 9.768 23.005 1.00 68.38 84 LYS A CA 1
ATOM 644 C C . LYS A 1 84 ? -6.572 10.079 23.897 1.00 68.38 84 LYS A C 1
ATOM 646 O O . LYS A 1 84 ? -6.528 11.074 24.618 1.00 68.38 84 LYS A O 1
ATOM 651 N N . ILE A 1 85 ? -7.631 9.280 23.826 1.00 67.00 85 ILE A N 1
ATOM 652 C CA . ILE A 1 85 ? -8.879 9.537 24.555 1.00 67.00 85 ILE A CA 1
ATOM 653 C C . ILE A 1 85 ? -8.920 8.722 25.856 1.00 67.00 85 ILE A C 1
ATOM 655 O O . ILE A 1 85 ? -9.660 9.074 26.772 1.00 67.00 85 ILE A O 1
ATOM 659 N N . GLY A 1 86 ? -8.088 7.679 25.986 1.00 65.31 86 GLY A N 1
ATOM 660 C CA . GLY A 1 86 ? -7.948 6.893 27.216 1.00 65.31 86 GLY A CA 1
ATOM 661 C C . GLY A 1 86 ? -9.185 6.064 27.568 1.00 65.31 86 GLY A C 1
ATOM 662 O O . GLY A 1 86 ? -9.290 5.563 28.686 1.00 65.31 86 GLY A O 1
ATOM 663 N N . LYS A 1 87 ? -10.132 5.934 26.632 1.00 66.88 87 LYS A N 1
ATOM 664 C CA . LYS A 1 87 ? -11.329 5.108 26.783 1.00 66.88 87 LYS A CA 1
ATOM 665 C C . LYS A 1 87 ? -11.075 3.691 26.255 1.00 66.88 87 LYS A C 1
ATOM 667 O O . LYS A 1 87 ? -10.385 3.534 25.244 1.00 66.88 87 LYS A O 1
ATOM 672 N N . PRO A 1 88 ? -11.637 2.656 26.900 1.00 67.00 88 PRO A N 1
ATOM 673 C CA . PRO A 1 88 ? -11.526 1.282 26.429 1.00 67.00 88 PRO A CA 1
ATOM 674 C C . PRO A 1 88 ? -12.256 1.099 25.089 1.00 67.00 88 PRO A C 1
ATOM 676 O O . PRO A 1 88 ? -13.301 1.700 24.842 1.00 67.00 88 PRO A O 1
ATOM 679 N N . ARG A 1 89 ? -11.711 0.231 24.229 1.00 63.34 89 ARG A N 1
ATOM 680 C CA . ARG A 1 89 ? -12.210 -0.063 22.870 1.00 63.34 89 ARG A CA 1
ATOM 681 C C . ARG A 1 89 ? -13.712 -0.377 22.814 1.00 63.34 89 ARG A C 1
ATOM 683 O O . ARG A 1 89 ? -14.383 0.015 21.867 1.00 63.34 89 ARG A O 1
ATOM 690 N N . GLU A 1 90 ? -14.235 -1.034 23.844 1.00 69.38 90 GLU A N 1
ATOM 691 C CA . GLU A 1 90 ? -15.644 -1.427 23.967 1.00 69.38 90 GLU A CA 1
ATOM 692 C C . GLU A 1 90 ? -16.600 -0.221 24.009 1.00 69.38 90 GLU A C 1
ATOM 694 O O . GLU A 1 90 ? -17.683 -0.278 23.429 1.00 69.38 90 GLU A O 1
ATOM 699 N N . GLU A 1 91 ? -16.191 0.898 24.621 1.00 67.44 91 GLU A N 1
ATOM 700 C CA . GLU A 1 91 ? -16.992 2.130 24.640 1.00 67.44 91 GLU A CA 1
ATOM 701 C C . GLU A 1 91 ? -17.017 2.816 23.268 1.00 67.44 91 GLU A C 1
ATOM 703 O O . GLU A 1 91 ? -18.053 3.337 22.857 1.00 67.44 91 GLU A O 1
ATOM 708 N N . PHE A 1 92 ? -15.910 2.771 22.520 1.00 66.75 92 PHE A N 1
ATOM 709 C CA . PHE A 1 92 ? -15.863 3.316 21.161 1.00 66.75 92 PHE A CA 1
ATOM 710 C C . PHE A 1 92 ? -16.682 2.496 20.173 1.00 66.75 92 PHE A C 1
ATOM 712 O O . PHE A 1 92 ? -17.388 3.068 19.346 1.00 66.75 92 PHE A O 1
ATOM 719 N N . GLU A 1 93 ? -16.619 1.166 20.252 1.00 64.81 93 GLU A N 1
ATOM 720 C CA . GLU A 1 93 ? -17.429 0.300 19.393 1.00 64.81 93 GLU A CA 1
ATOM 721 C C . GLU A 1 93 ? -18.933 0.483 19.664 1.00 64.81 93 GLU A C 1
ATOM 723 O O . GLU A 1 93 ? -19.732 0.405 18.728 1.00 64.81 93 GLU A O 1
ATOM 728 N N . ALA A 1 94 ? -19.323 0.780 20.909 1.00 69.88 94 ALA A N 1
ATOM 729 C CA . ALA A 1 94 ? -20.697 1.130 21.264 1.00 69.88 94 ALA A CA 1
ATOM 730 C C . ALA A 1 94 ? -21.117 2.506 20.708 1.00 69.88 94 ALA A C 1
ATOM 732 O O . ALA A 1 94 ? -22.147 2.593 20.039 1.00 69.88 94 ALA A O 1
ATOM 733 N N . GLU A 1 95 ? -20.305 3.557 20.898 1.00 66.12 95 GLU A N 1
ATOM 734 C CA . GLU A 1 95 ? -20.593 4.907 20.377 1.00 66.12 95 GLU A CA 1
ATOM 735 C C . GLU A 1 95 ? -20.617 4.948 18.834 1.00 66.12 95 GLU A C 1
ATOM 737 O O . GLU A 1 95 ? -21.460 5.620 18.233 1.00 66.12 95 GLU A O 1
ATOM 742 N N . PHE A 1 96 ? -19.715 4.220 18.166 1.00 64.50 96 PHE A N 1
ATOM 743 C CA . PHE A 1 96 ? -19.661 4.154 16.703 1.00 64.50 96 PHE A CA 1
ATOM 744 C C . PHE A 1 96 ? -20.883 3.425 16.126 1.00 64.50 96 PHE A C 1
ATOM 746 O O . PHE A 1 96 ? -21.466 3.884 15.141 1.00 64.50 96 PHE A O 1
ATOM 753 N N . LYS A 1 97 ? -21.329 2.338 16.778 1.00 62.97 97 LYS A N 1
ATOM 754 C CA . LYS A 1 97 ? -22.576 1.640 16.425 1.00 62.97 97 LYS A CA 1
ATOM 755 C C . LYS A 1 97 ? -23.806 2.519 16.632 1.00 62.97 97 LYS A C 1
ATOM 757 O O . LYS A 1 97 ? -24.641 2.568 15.737 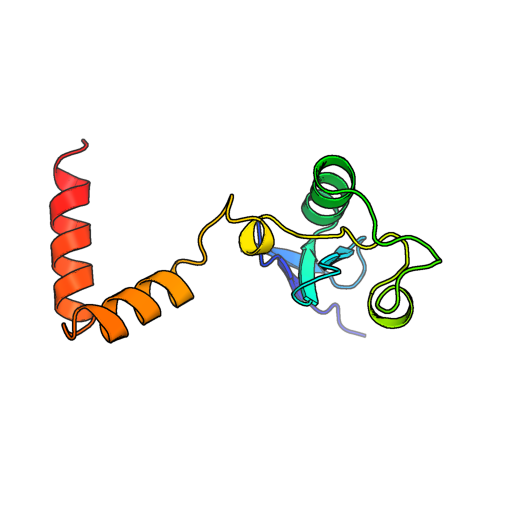1.00 62.97 97 LYS A O 1
ATOM 762 N N . GLU A 1 98 ? -23.914 3.242 17.748 1.00 61.47 98 GLU A N 1
ATOM 763 C CA . GLU A 1 98 ? -25.034 4.172 17.973 1.00 61.47 98 GLU A CA 1
ATOM 764 C C . GLU A 1 98 ? -25.092 5.284 16.917 1.00 61.47 98 GLU A C 1
ATOM 766 O O . GLU A 1 98 ? -26.174 5.630 16.447 1.00 61.47 98 GLU A O 1
ATOM 771 N N . ARG A 1 99 ? -23.943 5.831 16.500 1.00 59.38 99 ARG A N 1
ATOM 772 C CA . ARG A 1 99 ? -23.901 6.912 15.502 1.00 59.38 99 ARG A CA 1
ATOM 773 C C . ARG A 1 99 ? -24.182 6.455 14.070 1.00 59.38 99 ARG A C 1
ATOM 775 O O . ARG A 1 99 ? -24.711 7.253 13.302 1.00 59.38 99 ARG A O 1
ATOM 782 N N . MET A 1 100 ? -23.886 5.204 13.709 1.00 49.59 100 MET A N 1
ATOM 783 C CA . MET A 1 100 ? -24.254 4.654 12.394 1.00 49.59 100 MET A CA 1
ATOM 784 C C . MET A 1 100 ? -25.766 4.435 12.231 1.00 49.59 100 MET A C 1
ATOM 786 O O . MET A 1 100 ? -26.266 4.558 11.119 1.00 49.59 100 MET A O 1
ATOM 790 N N . VAL A 1 101 ? -26.508 4.181 13.316 1.00 49.41 101 VAL A N 1
ATOM 791 C CA . VAL A 1 101 ? -27.973 3.959 13.277 1.00 49.41 101 VAL A CA 1
ATOM 792 C C . VAL A 1 101 ? -28.762 5.249 12.981 1.00 49.41 101 VAL A C 1
ATOM 794 O O . VAL A 1 101 ? -29.932 5.196 12.624 1.00 49.41 101 VAL A O 1
ATOM 797 N N . ILE A 1 102 ? -28.136 6.427 13.080 1.00 48.00 102 ILE A N 1
ATOM 798 C CA . ILE A 1 102 ? -28.791 7.724 12.815 1.00 48.00 102 ILE A CA 1
ATOM 799 C C . ILE A 1 102 ? -28.730 8.104 11.316 1.00 48.00 102 ILE A C 1
ATOM 801 O O . ILE A 1 102 ? -29.324 9.100 10.910 1.00 48.00 102 ILE A O 1
ATOM 805 N N . VAL A 1 103 ? -28.028 7.328 10.480 1.00 46.16 103 VAL A N 1
ATOM 806 C CA . VAL A 1 103 ? -27.817 7.636 9.049 1.00 46.16 103 VAL A CA 1
ATOM 807 C C . VAL A 1 103 ? -28.643 6.734 8.110 1.00 46.16 103 VAL A C 1
ATOM 809 O O . VAL A 1 103 ? -28.441 6.782 6.900 1.00 46.16 103 VAL A O 1
ATOM 812 N N . GLU A 1 104 ? -29.590 5.946 8.631 1.00 40.88 104 GLU A N 1
ATOM 813 C CA . GLU A 1 104 ? -30.592 5.230 7.811 1.00 40.88 104 GLU A CA 1
ATOM 814 C C . GLU A 1 104 ? -31.888 6.032 7.614 1.00 40.88 104 GLU A C 1
ATOM 816 O O . GLU A 1 104 ? -32.428 6.571 8.609 1.00 40.88 104 GLU A O 1
#

Organism: NCBI:txid1637975

Mean predicted aligned error: 9.4 Å

Solvent-accessible surface area (backbone atoms only — not comparable to full-atom values): 6000 Å² total; per-residue (Å²): 133,85,84,56,73,45,58,14,72,81,82,67,48,74,45,56,72,87,56,72,57,46,33,26,54,66,78,61,47,42,25,43,38,68,57,34,54,51,26,23,71,73,54,34,52,46,31,87,87,31,93,54,18,90,78,47,38,31,76,14,12,41,36,41,51,65,75,74,60,81,36,80,58,64,67,60,50,50,50,50,47,35,72,74,69,69,52,62,68,70,59,52,57,51,55,53,52,59,59,56,66,73,76,116

Nearest PDB structures (foldseek):
  2yw8-assembly1_A  TM=7.255E-01  e=1.956E+00  Homo sapiens
  5yc4-assembly1_A  TM=6.643E-01  e=3.986E+00  Arabidopsis thaliana